Protein AF-A0A9X0R2X9-F1 (afdb_monomer)

Structure (mmCIF, N/CA/C/O backbone):
data_AF-A0A9X0R2X9-F1
#
_entry.id   AF-A0A9X0R2X9-F1
#
loop_
_atom_site.group_PDB
_atom_site.id
_atom_site.type_symbol
_atom_site.label_atom_id
_atom_site.label_alt_id
_atom_site.label_comp_id
_atom_site.label_asym_id
_atom_site.label_entity_id
_atom_site.label_seq_id
_atom_site.pdbx_PDB_ins_code
_atom_site.Cartn_x
_atom_site.Cartn_y
_atom_site.Cartn_z
_atom_site.occupancy
_atom_site.B_iso_or_equiv
_atom_site.auth_seq_id
_atom_site.auth_comp_id
_atom_site.auth_asym_id
_atom_site.auth_atom_id
_atom_site.pdbx_PDB_model_num
ATOM 1 N N . MET A 1 1 ? -10.673 5.251 6.157 1.00 66.06 1 MET A N 1
ATOM 2 C CA . MET A 1 1 ? -10.508 4.767 7.550 1.00 66.06 1 MET A CA 1
ATOM 3 C C . MET A 1 1 ? -10.208 3.274 7.630 1.00 66.06 1 MET A C 1
ATOM 5 O O . MET A 1 1 ? -9.190 2.948 8.216 1.00 66.06 1 MET A O 1
ATOM 9 N N . TRP A 1 2 ? -11.005 2.375 7.033 1.00 90.06 2 TRP A N 1
ATOM 10 C CA . TRP A 1 2 ? -10.720 0.926 7.085 1.00 90.06 2 TRP A CA 1
ATOM 11 C C . TRP A 1 2 ? -9.357 0.556 6.465 1.00 90.06 2 TRP A C 1
ATOM 13 O O . TRP A 1 2 ? -8.564 -0.127 7.098 1.00 90.06 2 TRP A O 1
ATOM 23 N N . LEU A 1 3 ? -9.026 1.113 5.294 1.00 95.00 3 LEU A N 1
ATOM 24 C CA . LEU A 1 3 ? -7.760 0.830 4.609 1.00 95.00 3 LEU A CA 1
ATOM 25 C C . LEU A 1 3 ? -6.524 1.307 5.395 1.00 95.00 3 LEU A C 1
ATOM 27 O O . LEU A 1 3 ? -5.507 0.625 5.390 1.00 95.00 3 LEU A O 1
ATOM 31 N N . LEU A 1 4 ? -6.619 2.437 6.111 1.00 95.50 4 LEU A N 1
ATOM 32 C CA . LEU A 1 4 ? -5.526 2.934 6.963 1.00 95.50 4 LEU A CA 1
ATOM 33 C C . LEU A 1 4 ? -5.194 1.928 8.069 1.00 95.50 4 LEU A C 1
ATOM 35 O O . LEU A 1 4 ? -4.032 1.578 8.231 1.00 95.50 4 LEU A O 1
ATOM 39 N N . ARG A 1 5 ? -6.220 1.390 8.749 1.00 95.81 5 ARG A N 1
ATOM 40 C CA . ARG A 1 5 ? -6.056 0.334 9.763 1.00 95.81 5 ARG A CA 1
ATOM 41 C C . ARG A 1 5 ? -5.294 -0.863 9.191 1.00 95.81 5 ARG A C 1
ATOM 43 O O . ARG A 1 5 ? -4.405 -1.376 9.858 1.00 95.81 5 ARG A O 1
ATOM 50 N N . VAL A 1 6 ? -5.653 -1.323 7.990 1.00 97.31 6 VAL A N 1
ATOM 51 C CA . VAL A 1 6 ? -5.008 -2.495 7.371 1.00 97.31 6 VAL A CA 1
ATOM 52 C C . VAL A 1 6 ? -3.546 -2.198 7.021 1.00 97.31 6 VAL A C 1
ATOM 54 O O . VAL A 1 6 ? -2.671 -3.010 7.308 1.00 97.31 6 VAL A O 1
ATOM 57 N N . ILE A 1 7 ? -3.262 -1.015 6.465 1.00 96.44 7 ILE A N 1
ATOM 58 C CA . ILE A 1 7 ? -1.895 -0.576 6.140 1.00 96.44 7 ILE A CA 1
ATOM 59 C C . ILE A 1 7 ? -1.024 -0.498 7.406 1.00 96.44 7 ILE A C 1
ATOM 61 O O . ILE A 1 7 ? 0.094 -1.013 7.416 1.00 96.44 7 ILE A O 1
ATOM 65 N N . GLU A 1 8 ? -1.551 0.086 8.483 1.00 95.69 8 GLU A N 1
ATOM 66 C CA . GLU A 1 8 ? -0.861 0.189 9.773 1.00 95.69 8 GLU A CA 1
ATOM 67 C C . GLU A 1 8 ? -0.647 -1.185 10.421 1.00 95.69 8 GLU A C 1
ATOM 69 O O . GLU A 1 8 ? 0.436 -1.467 10.933 1.00 95.69 8 GLU A O 1
ATOM 74 N N . ALA A 1 9 ? -1.647 -2.071 10.359 1.00 96.56 9 ALA A N 1
ATOM 75 C CA . ALA A 1 9 ? -1.539 -3.444 10.855 1.00 96.56 9 ALA A CA 1
ATOM 76 C C . ALA A 1 9 ? -0.484 -4.262 10.090 1.00 96.56 9 ALA A C 1
ATOM 78 O O . ALA A 1 9 ? 0.170 -5.120 10.680 1.00 96.56 9 ALA A O 1
ATOM 79 N N . ALA A 1 10 ? -0.275 -3.958 8.807 1.00 95.38 10 ALA A N 1
ATOM 80 C CA . ALA A 1 10 ? 0.795 -4.522 7.990 1.00 95.38 10 ALA A CA 1
ATOM 81 C C . ALA A 1 10 ? 2.181 -3.901 8.265 1.00 95.38 10 ALA A C 1
ATOM 83 O O . ALA A 1 10 ? 3.172 -4.336 7.680 1.00 95.38 10 ALA A O 1
ATOM 84 N N . GLY A 1 11 ? 2.273 -2.907 9.157 1.00 94.56 11 GLY A N 1
ATOM 85 C CA . GLY A 1 11 ? 3.529 -2.270 9.557 1.00 94.56 11 GLY A CA 1
ATOM 86 C C . GLY A 1 11 ? 4.006 -1.156 8.623 1.00 94.56 11 GLY A C 1
ATOM 87 O O . GLY A 1 11 ? 5.186 -0.802 8.663 1.00 94.56 11 GLY A O 1
ATOM 88 N N . TYR A 1 12 ? 3.120 -0.600 7.793 1.00 94.25 12 TYR A N 1
ATOM 89 C CA . TYR A 1 12 ? 3.438 0.499 6.879 1.00 94.25 12 TYR A CA 1
ATOM 90 C C . TYR A 1 12 ? 2.760 1.801 7.298 1.00 94.25 12 TYR A C 1
ATOM 92 O O . TYR A 1 12 ? 1.735 1.808 7.976 1.00 94.25 12 TYR A O 1
ATOM 100 N N . SER A 1 13 ? 3.322 2.916 6.835 1.00 93.06 13 SER A N 1
ATOM 101 C CA . SER A 1 13 ? 2.692 4.230 6.948 1.00 93.06 13 SER A CA 1
ATOM 102 C C . SER A 1 13 ? 1.952 4.564 5.659 1.00 93.06 13 SER A C 1
ATOM 104 O O . SER A 1 13 ? 2.506 4.427 4.565 1.00 93.06 13 SER A O 1
ATOM 106 N N . ALA A 1 14 ? 0.715 5.032 5.798 1.00 94.81 14 ALA A N 1
ATOM 107 C CA . ALA A 1 14 ? -0.035 5.630 4.705 1.00 94.81 14 ALA A CA 1
ATOM 108 C C . ALA A 1 14 ? 0.221 7.141 4.631 1.00 94.81 14 ALA A C 1
ATOM 110 O O . ALA A 1 14 ? 0.437 7.792 5.652 1.00 94.81 14 ALA A O 1
ATOM 111 N N . ASP A 1 15 ?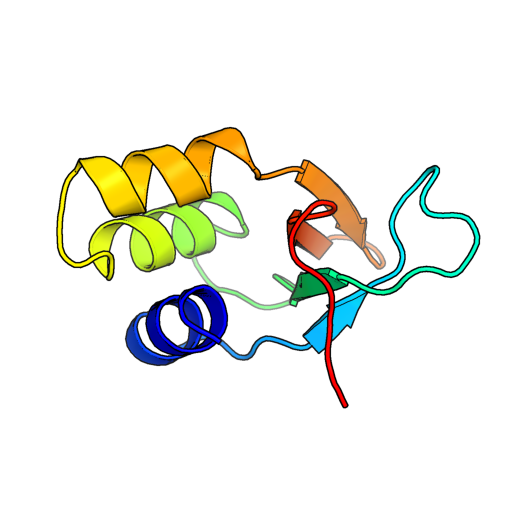 0.141 7.699 3.430 1.00 94.88 15 ASP A N 1
ATOM 112 C CA . ASP A 1 15 ? 0.210 9.139 3.185 1.00 94.88 15 ASP A CA 1
ATOM 113 C C . ASP A 1 15 ? -0.687 9.506 1.989 1.00 94.88 15 ASP A C 1
ATOM 115 O O . ASP A 1 15 ? -1.225 8.642 1.286 1.00 94.88 15 ASP A O 1
ATOM 119 N N . SER A 1 16 ? -0.895 10.799 1.783 1.00 94.88 16 SER A N 1
ATOM 120 C CA . SER A 1 16 ? -1.709 11.342 0.711 1.00 94.88 16 SER A CA 1
ATOM 121 C C . SER A 1 16 ? -0.958 11.345 -0.622 1.00 94.88 16 SER A C 1
ATOM 123 O O . SER A 1 16 ? 0.191 11.776 -0.718 1.00 94.88 16 SER A O 1
ATOM 125 N N . TYR A 1 17 ? -1.632 10.922 -1.689 1.00 95.31 17 TYR A N 1
ATOM 126 C CA . TYR A 1 17 ? -1.091 10.985 -3.046 1.00 95.31 17 TYR A CA 1
ATOM 127 C C . TYR A 1 17 ? -2.161 11.417 -4.050 1.00 95.31 17 TYR A C 1
ATOM 129 O O . TYR A 1 17 ? -3.316 11.002 -3.970 1.00 95.31 17 TYR A O 1
ATOM 137 N N . SER A 1 18 ? -1.777 12.253 -5.016 1.00 93.94 18 SER A N 1
ATOM 138 C CA . SER A 1 18 ? -2.612 12.614 -6.167 1.00 93.94 18 SER A CA 1
ATOM 139 C C . SER A 1 18 ? -1.998 11.990 -7.414 1.00 93.94 18 SER A C 1
ATOM 141 O O . SER A 1 18 ? -1.151 12.603 -8.067 1.00 93.94 18 SER A O 1
ATOM 143 N N . GLY A 1 19 ? -2.425 10.771 -7.734 1.00 88.50 19 GLY A N 1
ATOM 144 C CA . GLY A 1 19 ? -1.967 10.036 -8.907 1.00 88.50 19 GLY A CA 1
ATOM 145 C C . GLY A 1 19 ? -2.434 10.624 -10.240 1.00 88.50 19 GLY A C 1
ATOM 146 O O . GLY A 1 19 ? -3.090 11.672 -10.327 1.00 88.50 19 GLY A O 1
ATOM 147 N N . ARG A 1 20 ? -2.093 9.924 -11.326 1.00 85.38 20 ARG A N 1
ATOM 148 C CA . ARG A 1 20 ? -2.459 10.331 -12.689 1.00 85.38 20 ARG A CA 1
ATOM 149 C C . ARG A 1 20 ? -3.981 10.384 -12.860 1.00 85.38 20 ARG A C 1
ATOM 151 O O . ARG A 1 20 ? -4.693 9.461 -12.487 1.00 85.38 20 ARG A O 1
ATOM 158 N N . GLY A 1 21 ? -4.480 11.472 -13.452 1.00 86.50 21 GLY A N 1
ATOM 159 C CA . GLY A 1 21 ? -5.914 11.649 -13.724 1.00 86.50 21 GLY A CA 1
ATOM 160 C C . GLY A 1 21 ? -6.776 11.984 -12.499 1.00 86.50 21 GLY A C 1
ATOM 161 O O . GLY A 1 21 ? -8.000 11.967 -12.599 1.00 86.50 21 GLY A O 1
ATOM 162 N N . MET A 1 22 ? -6.176 12.312 -11.349 1.00 90.50 22 MET A N 1
ATOM 163 C CA . MET A 1 22 ? -6.931 12.629 -10.129 1.00 90.50 22 MET A CA 1
ATOM 164 C C . MET A 1 22 ? -7.357 14.101 -10.003 1.00 90.50 22 MET A C 1
ATOM 166 O O . MET A 1 22 ? -8.194 14.413 -9.157 1.00 90.50 22 MET A O 1
ATOM 170 N N . TYR A 1 23 ? -6.845 14.9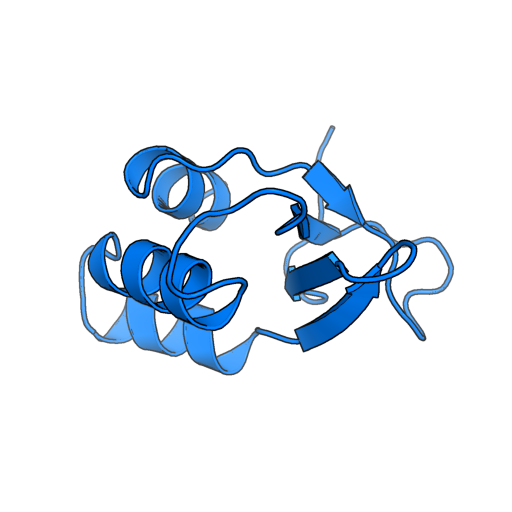95 -10.861 1.00 90.69 23 TYR A N 1
ATOM 171 C CA . TYR A 1 23 ? -7.202 16.426 -10.917 1.00 90.69 23 TYR A CA 1
ATOM 172 C C . TYR A 1 23 ? -7.109 17.153 -9.561 1.00 90.69 23 TYR A C 1
ATOM 174 O O . TYR A 1 23 ? -7.945 17.990 -9.236 1.00 90.69 23 TYR A O 1
ATOM 182 N N . GLY A 1 24 ? -6.094 16.820 -8.758 1.00 89.00 24 GLY A N 1
ATOM 183 C CA . GLY A 1 24 ? -5.859 17.421 -7.441 1.00 89.00 24 GLY A CA 1
ATOM 184 C C . GLY A 1 24 ? -6.584 16.735 -6.281 1.00 89.00 24 GLY A C 1
ATOM 185 O O . GLY A 1 24 ? -6.333 17.094 -5.132 1.00 89.00 24 GLY A O 1
ATOM 186 N N . ARG A 1 25 ? -7.434 15.731 -6.543 1.00 93.06 25 ARG A N 1
ATOM 187 C CA . ARG A 1 25 ? -7.963 14.859 -5.484 1.00 93.06 25 ARG A CA 1
ATOM 188 C C . ARG A 1 25 ? -6.834 14.025 -4.884 1.00 93.06 25 ARG A C 1
ATOM 190 O O . ARG A 1 25 ? -5.994 13.505 -5.617 1.00 93.06 25 ARG A O 1
ATOM 197 N N . LYS A 1 26 ? -6.842 13.878 -3.561 1.00 95.62 26 LYS A N 1
ATOM 198 C CA . LYS A 1 26 ? -5.876 13.061 -2.823 1.00 95.62 26 LYS A CA 1
ATOM 199 C C . LYS A 1 26 ? -6.511 11.731 -2.427 1.00 95.62 26 LYS A C 1
ATOM 201 O O . LYS A 1 26 ? -7.671 11.686 -2.025 1.00 95.62 26 LYS A O 1
ATOM 206 N N . CYS A 1 27 ? -5.738 10.661 -2.517 1.00 95.81 27 CYS A N 1
ATOM 207 C CA . CYS A 1 27 ? -6.114 9.328 -2.065 1.00 95.81 27 CYS A CA 1
ATOM 208 C C . CYS A 1 27 ? -5.090 8.759 -1.089 1.00 95.81 27 CYS A C 1
ATOM 210 O O . CYS A 1 27 ? -4.009 9.324 -0.907 1.00 95.81 27 CYS A O 1
ATOM 212 N N . ILE A 1 28 ? -5.451 7.632 -0.480 1.00 96.88 28 ILE A N 1
ATOM 213 C CA . ILE A 1 28 ? -4.547 6.838 0.347 1.00 96.88 28 ILE A CA 1
ATOM 214 C C . ILE A 1 28 ? -3.469 6.194 -0.525 1.00 96.88 28 ILE A C 1
ATOM 216 O O . ILE A 1 28 ? -3.775 5.546 -1.532 1.00 96.88 28 ILE A O 1
ATOM 220 N N . ALA A 1 29 ? -2.217 6.326 -0.092 1.00 96.25 29 ALA A N 1
ATOM 221 C CA . ALA A 1 29 ? -1.065 5.716 -0.727 1.00 96.25 29 ALA A CA 1
ATOM 222 C C . ALA A 1 29 ? -0.032 5.192 0.273 1.00 96.25 29 ALA A C 1
ATOM 224 O O . ALA A 1 29 ? 0.017 5.606 1.428 1.00 96.25 29 ALA A O 1
ATOM 225 N N . VAL A 1 30 ? 0.816 4.291 -0.215 1.00 95.62 30 VAL A N 1
ATOM 226 C CA . VAL A 1 30 ? 1.989 3.743 0.463 1.00 95.62 30 VAL A CA 1
ATOM 227 C C . VAL A 1 30 ? 3.191 3.924 -0.458 1.00 95.62 30 VAL A C 1
ATOM 229 O O . VAL A 1 30 ? 3.205 3.436 -1.592 1.00 95.62 30 VAL A O 1
ATOM 232 N N . PHE A 1 31 ? 4.207 4.624 0.037 1.00 94.31 31 PHE A N 1
ATOM 233 C CA . PHE A 1 31 ? 5.461 4.850 -0.676 1.00 94.31 31 PHE A CA 1
ATOM 234 C C . PHE A 1 31 ? 6.447 3.738 -0.341 1.00 94.31 31 PHE A C 1
ATOM 236 O O . PHE A 1 31 ? 6.735 3.494 0.828 1.00 94.31 31 PHE A O 1
ATOM 243 N N . THR A 1 32 ? 6.965 3.055 -1.362 1.00 90.88 32 THR A N 1
ATOM 244 C CA . THR A 1 32 ? 7.763 1.836 -1.162 1.00 90.88 32 THR A CA 1
ATOM 245 C C . THR A 1 32 ? 9.268 2.051 -1.263 1.00 90.88 32 THR A C 1
ATOM 247 O O . THR A 1 32 ? 10.022 1.089 -1.415 1.00 90.88 32 THR A O 1
ATOM 250 N N . ASP A 1 33 ? 9.717 3.304 -1.196 1.00 85.44 33 ASP A N 1
ATOM 251 C CA . ASP A 1 33 ? 11.136 3.648 -1.154 1.00 85.44 33 ASP A CA 1
ATOM 252 C C . ASP A 1 33 ? 11.800 3.054 0.090 1.00 85.44 33 ASP A C 1
ATOM 254 O O . ASP A 1 33 ? 11.374 3.292 1.217 1.00 85.44 33 ASP A O 1
ATOM 258 N N . GLY A 1 34 ? 12.871 2.284 -0.110 1.00 78.00 34 GLY A N 1
ATOM 259 C CA . GLY A 1 34 ? 13.635 1.695 0.992 1.00 78.00 34 GLY A CA 1
ATOM 260 C C . GLY A 1 34 ? 12.953 0.520 1.702 1.00 78.00 34 GLY A C 1
ATOM 261 O O . GLY A 1 34 ? 13.485 0.044 2.703 1.00 78.00 34 GLY A O 1
ATOM 262 N N . ILE A 1 35 ? 11.823 0.016 1.189 1.00 79.75 35 ILE A N 1
ATOM 263 C CA . ILE A 1 35 ? 11.247 -1.254 1.649 1.00 79.75 35 ILE A CA 1
ATOM 264 C C . ILE A 1 35 ? 12.167 -2.399 1.182 1.00 79.75 35 ILE A C 1
ATOM 266 O O . ILE A 1 35 ? 12.592 -2.409 0.027 1.00 79.75 35 ILE A O 1
ATOM 270 N N . GLY A 1 36 ? 12.513 -3.319 2.096 1.00 67.62 36 GLY A N 1
ATOM 271 C CA . GLY A 1 36 ? 13.468 -4.422 1.893 1.00 67.62 36 GLY A CA 1
ATOM 272 C C . GLY A 1 36 ? 13.052 -5.476 0.851 1.00 67.62 36 GLY A C 1
ATOM 273 O O . GLY A 1 36 ? 12.242 -5.209 -0.037 1.00 67.62 36 GLY A O 1
ATOM 274 N N . ASP A 1 37 ? 13.627 -6.683 0.941 1.00 60.16 37 ASP A N 1
ATOM 275 C CA . ASP A 1 37 ? 13.461 -7.750 -0.064 1.00 60.16 37 ASP A CA 1
ATOM 276 C C . ASP A 1 37 ? 11.978 -8.033 -0.376 1.00 60.16 37 ASP A C 1
ATOM 278 O O . ASP A 1 37 ? 11.244 -8.609 0.423 1.00 60.16 37 ASP A O 1
ATOM 282 N N . GLY A 1 38 ? 11.534 -7.587 -1.558 1.00 74.62 38 GLY A N 1
ATOM 283 C CA . GLY A 1 38 ? 10.151 -7.699 -2.035 1.00 74.62 38 GLY A CA 1
ATOM 284 C C . GLY A 1 38 ? 9.580 -6.414 -2.647 1.00 74.62 38 GLY A C 1
ATOM 285 O O . GLY A 1 38 ? 8.654 -6.495 -3.462 1.00 74.62 38 GLY A O 1
ATOM 286 N N . GLY A 1 39 ? 10.133 -5.241 -2.310 1.00 88.31 39 GLY A N 1
ATOM 287 C CA . GLY A 1 39 ? 9.680 -3.943 -2.830 1.00 88.31 39 GLY A CA 1
ATOM 288 C C . GLY A 1 39 ? 8.165 -3.739 -2.682 1.00 88.31 39 GLY A C 1
ATOM 289 O O . GLY A 1 39 ? 7.557 -4.188 -1.709 1.00 88.31 39 GLY A O 1
ATOM 290 N N . TYR A 1 40 ? 7.520 -3.122 -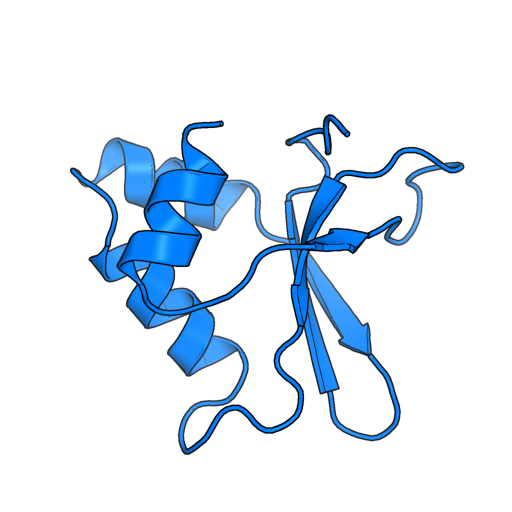3.679 1.00 91.06 40 TYR A N 1
ATOM 291 C CA . TYR A 1 40 ? 6.069 -2.894 -3.636 1.00 91.06 40 TYR A CA 1
ATOM 292 C C . TYR A 1 40 ? 5.234 -4.180 -3.611 1.00 91.06 40 TYR A C 1
ATOM 294 O O . TYR A 1 40 ? 4.123 -4.182 -3.089 1.00 91.06 40 TYR A O 1
ATOM 302 N N . ARG A 1 41 ? 5.750 -5.291 -4.153 1.00 92.62 41 ARG A N 1
ATOM 303 C CA . ARG A 1 41 ? 5.032 -6.575 -4.146 1.00 92.62 41 ARG A CA 1
ATOM 304 C C . ARG A 1 41 ? 5.000 -7.182 -2.750 1.00 92.62 41 ARG A C 1
ATOM 306 O O . ARG A 1 41 ? 3.963 -7.697 -2.354 1.00 92.62 41 ARG A O 1
ATOM 313 N N . GLY A 1 42 ? 6.112 -7.086 -2.019 1.00 93.81 42 GLY A N 1
ATOM 314 C CA . GLY A 1 42 ? 6.181 -7.477 -0.612 1.00 93.81 42 GLY A CA 1
ATOM 315 C C . GLY A 1 42 ? 5.241 -6.630 0.242 1.00 93.81 42 GLY A C 1
ATOM 316 O O . GLY A 1 42 ? 4.418 -7.183 0.962 1.00 93.81 42 GLY A O 1
ATOM 317 N N . ALA A 1 43 ? 5.276 -5.304 0.064 1.00 93.44 43 ALA A N 1
ATOM 318 C CA . ALA A 1 43 ? 4.363 -4.401 0.764 1.00 93.44 43 ALA A CA 1
ATOM 319 C C . ALA A 1 43 ? 2.890 -4.728 0.487 1.00 93.44 43 ALA A C 1
ATOM 321 O O . ALA A 1 43 ? 2.088 -4.832 1.412 1.00 93.44 43 ALA A O 1
ATOM 322 N N . LEU A 1 44 ? 2.536 -4.961 -0.780 1.00 94.81 44 LEU A N 1
ATOM 323 C CA . LEU A 1 44 ? 1.179 -5.349 -1.150 1.00 94.81 44 LEU A CA 1
ATOM 324 C C . LEU A 1 44 ? 0.761 -6.681 -0.521 1.00 94.81 44 LEU A C 1
ATOM 326 O O . LEU A 1 44 ? -0.359 -6.78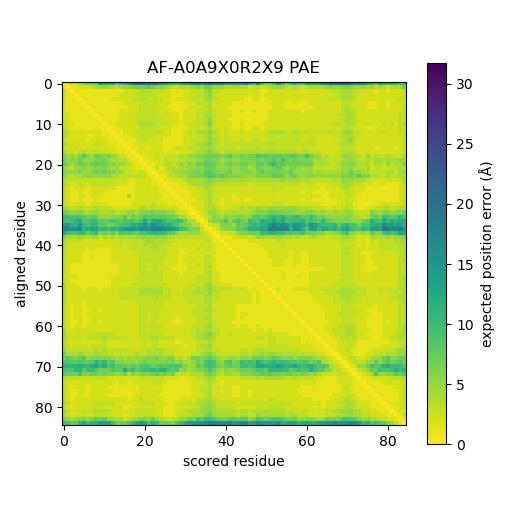4 -0.030 1.00 94.81 44 LEU A O 1
ATOM 330 N N . ALA A 1 45 ? 1.639 -7.687 -0.530 1.00 95.38 45 ALA A N 1
ATOM 331 C CA . ALA A 1 45 ? 1.352 -8.984 0.075 1.00 95.38 45 ALA A CA 1
ATOM 332 C C . ALA A 1 45 ? 1.052 -8.842 1.573 1.00 95.38 45 ALA A C 1
ATOM 334 O O . ALA A 1 45 ? 0.008 -9.303 2.021 1.00 95.38 45 ALA A O 1
ATOM 335 N N . SER A 1 46 ? 1.890 -8.118 2.316 1.00 95.75 46 SER A N 1
ATOM 336 C CA . SER A 1 46 ? 1.685 -7.884 3.748 1.00 95.75 46 SER A CA 1
ATOM 337 C C . SER A 1 46 ? 0.410 -7.085 4.052 1.00 95.75 46 SER A C 1
ATOM 339 O O . SER A 1 46 ? -0.293 -7.403 5.006 1.00 95.75 46 SER A O 1
ATOM 341 N N . ILE A 1 47 ? 0.055 -6.093 3.224 1.00 96.25 47 ILE A N 1
ATOM 342 C CA . ILE A 1 47 ? -1.220 -5.361 3.352 1.00 96.25 47 ILE A CA 1
ATOM 343 C C . ILE A 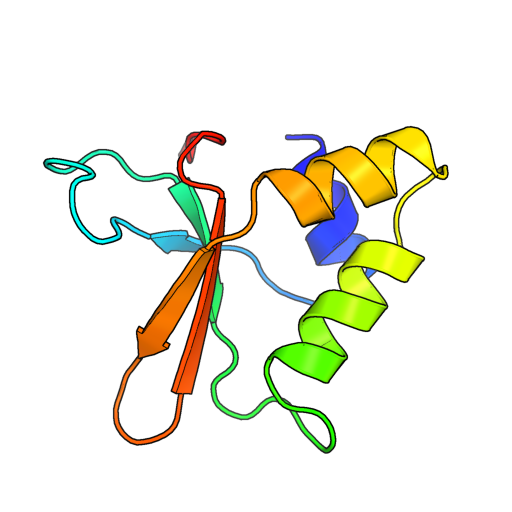1 47 ? -2.414 -6.297 3.122 1.00 96.25 47 ILE A C 1
ATOM 345 O O . ILE A 1 47 ? -3.406 -6.224 3.840 1.00 96.25 47 ILE A O 1
ATOM 349 N N . VAL A 1 48 ? -2.331 -7.192 2.138 1.00 96.88 48 VAL A N 1
ATOM 350 C CA . VAL A 1 48 ? -3.391 -8.169 1.855 1.00 96.88 48 VAL A CA 1
ATOM 351 C C . VAL A 1 48 ? -3.508 -9.215 2.966 1.00 96.88 48 VAL A C 1
ATOM 353 O O . VAL A 1 48 ? -4.621 -9.584 3.325 1.00 96.88 48 VAL A O 1
ATOM 356 N N . GLU A 1 49 ? -2.391 -9.669 3.533 1.00 96.94 49 GLU A N 1
ATOM 357 C CA . GLU A 1 49 ? -2.360 -10.599 4.671 1.00 96.94 49 GLU A CA 1
ATOM 358 C C . GLU A 1 49 ? -2.931 -9.986 5.957 1.00 96.94 49 GLU A C 1
ATOM 360 O O . GLU A 1 49 ? -3.464 -10.713 6.793 1.00 96.94 49 GLU A O 1
ATOM 365 N N . ALA A 1 50 ? -2.849 -8.662 6.111 1.00 97.31 50 ALA A N 1
ATOM 366 C CA . ALA A 1 50 ? -3.419 -7.935 7.243 1.00 97.31 50 ALA A CA 1
ATOM 367 C C . ALA A 1 50 ? -4.937 -7.697 7.132 1.00 97.31 50 ALA A C 1
ATOM 369 O O . ALA A 1 50 ? -5.543 -7.202 8.087 1.00 97.31 50 ALA A O 1
ATOM 370 N N . ALA A 1 51 ? -5.552 -8.018 5.989 1.00 97.50 51 ALA A N 1
ATOM 371 C CA . ALA A 1 51 ? -6.996 -7.932 5.818 1.00 97.50 51 ALA A CA 1
ATOM 372 C C . ALA A 1 51 ? -7.723 -8.952 6.710 1.00 97.50 51 ALA A C 1
ATOM 374 O O . ALA A 1 51 ? -7.251 -10.066 6.935 1.00 97.50 51 ALA A O 1
ATOM 375 N N . GLU A 1 52 ? -8.901 -8.580 7.201 1.00 96.81 52 GLU A N 1
ATOM 376 C CA . GLU A 1 52 ? -9.692 -9.389 8.130 1.00 96.81 52 GLU A CA 1
ATOM 377 C C . GLU A 1 52 ? -10.270 -10.644 7.462 1.00 96.81 52 GLU A C 1
ATOM 379 O O . GLU A 1 52 ? -10.360 -11.707 8.080 1.00 96.81 52 GLU A O 1
ATOM 384 N N . ASP A 1 53 ? -10.634 -10.534 6.183 1.00 97.19 53 ASP A N 1
ATOM 385 C CA . ASP A 1 53 ? -11.172 -11.631 5.392 1.00 97.19 53 ASP A CA 1
ATOM 386 C C . ASP A 1 53 ? -10.842 -11.517 3.890 1.00 97.19 53 ASP A C 1
ATOM 388 O O . ASP A 1 53 ? -10.241 -10.556 3.399 1.00 97.19 53 ASP A O 1
ATOM 392 N 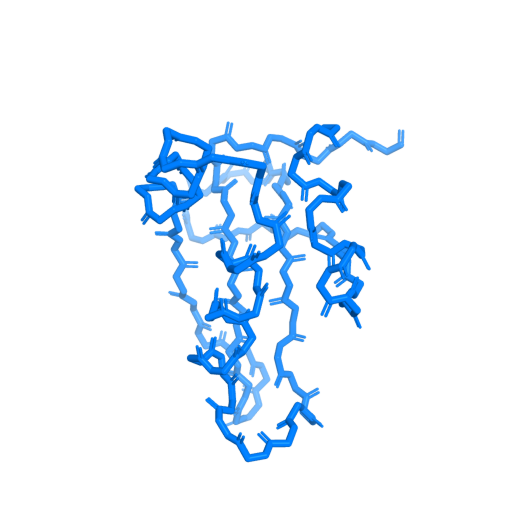N . CYS A 1 54 ? -11.260 -12.531 3.123 1.00 97.81 54 CYS A N 1
ATOM 393 C CA . CYS A 1 54 ? -11.051 -12.574 1.675 1.00 97.81 54 CYS A CA 1
ATOM 394 C C . CYS A 1 54 ? -11.791 -11.459 0.913 1.00 97.81 54 CYS A C 1
ATOM 396 O O . CYS A 1 54 ? -11.369 -11.095 -0.186 1.00 97.81 54 CYS A O 1
ATOM 398 N N . ALA A 1 55 ? -12.904 -10.942 1.438 1.00 97.44 55 ALA A N 1
ATOM 399 C CA . ALA A 1 5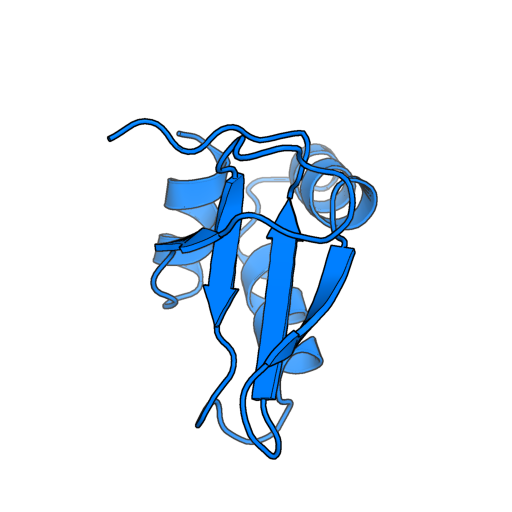5 ? -13.671 -9.892 0.780 1.00 97.44 55 ALA A CA 1
ATOM 400 C C . ALA A 1 55 ? -12.955 -8.541 0.900 1.00 97.44 55 ALA A C 1
ATOM 402 O O . ALA A 1 55 ? -12.839 -7.831 -0.106 1.00 97.44 55 ALA A O 1
ATOM 403 N N . GLU A 1 56 ? -12.416 -8.229 2.080 1.00 96.44 56 GLU A N 1
ATOM 404 C CA . GLU A 1 56 ? -11.585 -7.050 2.326 1.00 96.44 56 GLU A CA 1
ATOM 405 C C . GLU A 1 56 ? -10.280 -7.125 1.521 1.00 96.44 56 GLU A C 1
ATOM 407 O O . GLU A 1 56 ? -9.982 -6.207 0.754 1.00 96.44 56 GLU A O 1
ATOM 412 N N . ALA A 1 57 ? -9.576 -8.262 1.562 1.00 97.38 57 ALA A N 1
ATOM 413 C CA . ALA A 1 57 ? -8.390 -8.511 0.737 1.00 97.38 57 ALA A CA 1
ATOM 414 C C . ALA A 1 57 ? -8.659 -8.268 -0.760 1.00 97.38 57 ALA A C 1
ATOM 416 O O . ALA A 1 57 ? -7.890 -7.603 -1.459 1.00 97.38 57 ALA A O 1
ATOM 417 N N . ALA A 1 58 ? -9.787 -8.769 -1.268 1.00 97.75 58 ALA A N 1
ATOM 418 C CA . ALA A 1 58 ? -10.162 -8.583 -2.662 1.00 97.75 58 ALA A CA 1
ATOM 419 C C . ALA A 1 58 ? -10.556 -7.131 -2.987 1.00 97.75 58 ALA A C 1
ATOM 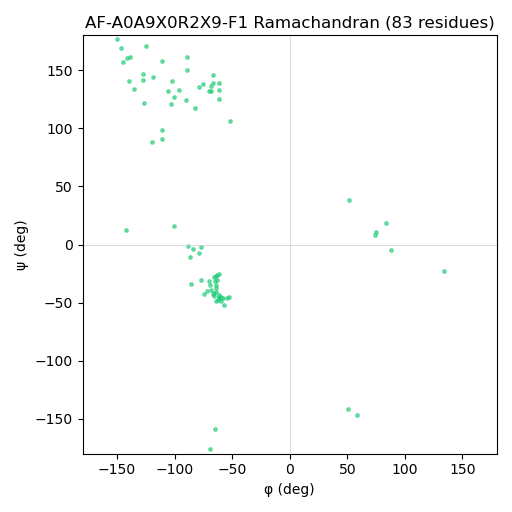421 O O . ALA A 1 58 ? -10.343 -6.685 -4.114 1.00 97.75 58 ALA A O 1
ATOM 422 N N . ALA A 1 59 ? -11.134 -6.384 -2.041 1.00 96.81 59 ALA A N 1
ATOM 423 C CA . ALA A 1 59 ? -11.406 -4.957 -2.212 1.00 96.81 59 ALA A CA 1
ATOM 424 C C . ALA A 1 59 ? -10.102 -4.150 -2.323 1.00 96.81 59 ALA A C 1
ATOM 426 O O . ALA A 1 59 ? -9.970 -3.344 -3.244 1.00 96.81 59 ALA A O 1
ATOM 427 N N . ILE A 1 60 ? -9.118 -4.439 -1.463 1.00 97.19 60 ILE A N 1
ATOM 428 C CA . ILE A 1 60 ? -7.773 -3.848 -1.517 1.00 97.19 60 ILE A CA 1
ATOM 429 C C . ILE A 1 60 ? -7.132 -4.124 -2.881 1.00 97.19 60 ILE A C 1
ATOM 431 O O . ILE A 1 60 ? -6.713 -3.195 -3.568 1.00 97.19 60 ILE A O 1
ATOM 435 N N . LEU A 1 61 ? -7.103 -5.388 -3.310 1.00 97.06 61 LEU A N 1
ATOM 436 C CA . LEU A 1 61 ? -6.475 -5.782 -4.574 1.00 97.06 61 LEU A CA 1
ATOM 437 C C . LEU A 1 61 ? -7.167 -5.208 -5.813 1.00 97.06 61 LEU A C 1
ATOM 439 O O . LEU A 1 61 ? -6.505 -4.976 -6.817 1.00 97.06 61 LEU A O 1
ATOM 443 N N . ARG A 1 62 ? -8.486 -4.995 -5.789 1.00 96.69 62 ARG A N 1
ATOM 444 C CA . ARG A 1 62 ? -9.205 -4.426 -6.941 1.00 96.69 62 ARG A CA 1
ATOM 445 C C . ARG A 1 62 ? -9.022 -2.920 -7.079 1.00 96.69 62 ARG A C 1
ATOM 447 O O . ARG A 1 62 ? -9.087 -2.421 -8.196 1.00 96.69 62 ARG A O 1
ATOM 454 N N . GLY A 1 63 ? -8.832 -2.213 -5.968 1.00 95.06 63 GLY A N 1
ATOM 455 C CA . GLY A 1 63 ? -8.713 -0.755 -5.964 1.00 95.06 63 GLY A CA 1
ATOM 456 C C . GLY A 1 63 ? -7.291 -0.234 -6.169 1.00 95.06 63 GLY A C 1
ATOM 457 O O . GLY A 1 63 ? -7.099 0.976 -6.164 1.00 95.06 63 GLY A O 1
ATOM 458 N N . ILE A 1 64 ? -6.298 -1.114 -6.299 1.00 95.12 64 ILE A N 1
ATOM 459 C CA . ILE A 1 64 ? -4.891 -0.724 -6.379 1.00 95.12 64 ILE A CA 1
ATOM 460 C C . ILE A 1 64 ? -4.515 -0.135 -7.739 1.00 95.12 64 ILE A C 1
ATOM 462 O O . ILE A 1 64 ? -4.821 -0.683 -8.798 1.00 95.12 64 ILE A O 1
ATOM 466 N N . VAL A 1 65 ? -3.724 0.929 -7.691 1.00 95.81 65 VAL A N 1
ATOM 467 C CA . VAL A 1 65 ? -2.911 1.410 -8.802 1.00 95.81 65 VAL A CA 1
ATOM 468 C C . VAL A 1 65 ? -1.472 1.569 -8.317 1.00 95.81 65 VAL A C 1
ATOM 470 O O . VAL A 1 65 ? -1.222 1.886 -7.155 1.00 95.81 65 VAL A O 1
ATOM 473 N N . THR A 1 66 ? -0.511 1.329 -9.207 1.00 94.69 66 THR A N 1
ATOM 474 C CA . THR A 1 66 ? 0.909 1.572 -8.935 1.00 94.69 66 THR A CA 1
ATOM 475 C C . THR A 1 66 ? 1.478 2.594 -9.903 1.00 94.69 66 THR A C 1
ATOM 477 O O . THR A 1 66 ? 1.116 2.597 -11.081 1.00 94.69 66 THR A O 1
ATOM 480 N N . ASP A 1 67 ? 2.396 3.428 -9.428 1.00 93.44 67 ASP A N 1
ATOM 481 C CA . ASP A 1 67 ? 3.163 4.348 -10.270 1.00 93.44 67 ASP A CA 1
ATOM 482 C C . ASP A 1 67 ? 4.629 4.402 -9.831 1.00 93.44 67 ASP A C 1
ATOM 484 O O . ASP A 1 67 ? 4.979 4.014 -8.715 1.00 93.44 67 ASP A O 1
ATOM 488 N N . GLU A 1 68 ? 5.482 4.883 -10.724 1.00 90.81 68 GLU A N 1
ATOM 489 C CA . GLU A 1 68 ? 6.871 5.201 -10.433 1.00 90.81 68 GLU A CA 1
ATOM 490 C C . GLU A 1 68 ? 6.937 6.407 -9.492 1.00 90.81 68 GLU A C 1
ATOM 492 O O . GLU A 1 68 ? 6.231 7.407 -9.656 1.00 90.81 68 GLU A O 1
ATOM 497 N N . TRP A 1 69 ? 7.811 6.314 -8.496 1.00 86.06 69 TRP A N 1
ATOM 498 C CA . TRP A 1 69 ? 8.053 7.376 -7.533 1.00 86.06 69 TRP A CA 1
ATOM 499 C C . TRP A 1 69 ? 9.557 7.551 -7.323 1.00 86.06 69 TRP A C 1
ATOM 501 O O . TRP A 1 69 ? 10.295 6.583 -7.166 1.00 86.06 69 TRP A O 1
ATOM 511 N N . GLY A 1 70 ? 10.046 8.790 -7.333 1.00 80.62 70 GLY A N 1
ATOM 512 C CA . GLY A 1 70 ? 11.481 9.047 -7.202 1.00 80.62 70 GLY A CA 1
ATOM 513 C C . GLY A 1 70 ? 12.316 8.365 -8.299 1.00 80.62 70 GLY A C 1
ATOM 514 O O . GLY A 1 70 ? 11.893 8.266 -9.446 1.00 80.62 70 GLY A O 1
ATOM 515 N N . LYS A 1 71 ? 13.544 7.940 -7.965 1.00 74.88 71 LYS A N 1
ATOM 516 C CA . LYS A 1 71 ? 14.462 7.312 -8.939 1.00 74.88 71 LYS A CA 1
ATOM 517 C C . LYS A 1 71 ? 14.252 5.807 -9.110 1.00 74.88 71 LYS A C 1
ATOM 519 O O . LYS A 1 71 ? 14.484 5.315 -10.202 1.00 74.88 71 LYS A O 1
ATOM 524 N N . ASN A 1 72 ? 13.872 5.101 -8.044 1.00 75.75 72 ASN A N 1
ATOM 525 C CA . ASN A 1 72 ? 13.725 3.637 -8.018 1.00 75.75 72 ASN A CA 1
ATOM 526 C C . ASN A 1 72 ? 12.522 3.188 -7.163 1.00 75.75 72 ASN A C 1
ATOM 528 O O . ASN A 1 72 ? 12.425 2.018 -6.796 1.00 75.75 72 ASN A O 1
ATOM 532 N N . GLY A 1 73 ? 11.653 4.121 -6.786 1.00 84.69 73 GLY A N 1
ATOM 533 C CA . GLY A 1 73 ? 10.514 3.873 -5.923 1.00 84.69 73 GLY A CA 1
ATOM 534 C C . GLY A 1 73 ? 9.278 3.471 -6.691 1.00 84.69 73 GLY A C 1
ATOM 535 O O . GLY A 1 73 ? 9.125 3.719 -7.889 1.00 84.69 73 GLY A O 1
ATOM 536 N N . THR A 1 74 ? 8.347 2.873 -5.969 1.00 93.25 74 THR A N 1
ATOM 537 C CA . THR A 1 74 ? 6.989 2.656 -6.443 1.00 93.25 74 THR A CA 1
ATOM 538 C C . THR A 1 74 ? 6.048 3.214 -5.389 1.00 93.25 74 THR A C 1
ATOM 540 O O . THR A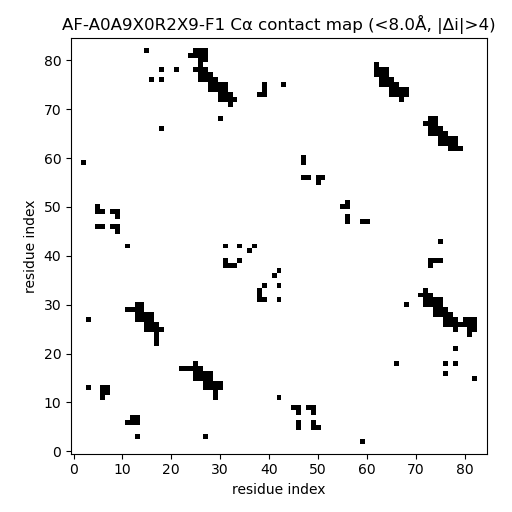 1 74 ? 6.303 3.117 -4.190 1.00 93.25 74 THR A O 1
ATOM 543 N N . VAL A 1 75 ? 4.966 3.835 -5.830 1.00 95.19 75 VAL A N 1
ATOM 544 C CA . VAL A 1 75 ? 3.849 4.185 -4.959 1.00 95.19 75 VAL A CA 1
ATOM 545 C C . VAL A 1 75 ? 2.708 3.227 -5.249 1.00 95.19 75 VAL A C 1
ATOM 547 O O . VAL A 1 75 ? 2.377 2.978 -6.408 1.00 95.19 75 VAL A O 1
ATOM 550 N N . ILE A 1 76 ? 2.127 2.676 -4.191 1.00 96.12 76 ILE A N 1
ATOM 551 C CA . ILE A 1 76 ? 0.882 1.918 -4.234 1.00 96.12 76 ILE A CA 1
ATOM 552 C C . ILE A 1 76 ? -0.218 2.859 -3.762 1.00 96.12 76 ILE A C 1
ATOM 554 O O . ILE A 1 76 ? -0.079 3.438 -2.691 1.00 96.12 76 ILE A O 1
ATOM 558 N N . TYR A 1 77 ? -1.295 3.035 -4.519 1.00 96.94 77 TYR A N 1
ATOM 559 C CA . TYR A 1 77 ? -2.365 3.952 -4.134 1.00 96.94 77 TYR A CA 1
ATOM 560 C C . TYR A 1 77 ? -3.746 3.458 -4.550 1.00 96.94 77 TYR A C 1
ATOM 562 O O . TYR A 1 77 ? -3.884 2.656 -5.472 1.00 96.94 77 TYR A O 1
ATOM 570 N N . TRP A 1 78 ? -4.770 3.955 -3.856 1.00 96.75 78 TRP A N 1
ATOM 571 C CA . TRP A 1 78 ? -6.167 3.574 -4.057 1.00 96.75 78 TRP A CA 1
ATOM 572 C C . TRP A 1 78 ? -6.993 4.799 -4.456 1.00 96.75 78 TRP A C 1
ATOM 574 O O . TRP A 1 78 ? -7.545 5.457 -3.578 1.00 96.75 78 TRP A O 1
ATOM 584 N N . PRO A 1 79 ? -7.101 5.135 -5.755 1.00 95.62 79 PRO A N 1
ATOM 585 C CA . PRO A 1 79 ? -7.671 6.407 -6.214 1.00 95.62 79 PRO A CA 1
ATOM 586 C C . PRO A 1 79 ? -9.137 6.620 -5.812 1.00 95.62 79 PRO A C 1
ATOM 588 O O . PRO A 1 79 ? -9.568 7.765 -5.686 1.00 95.62 79 PRO A O 1
ATOM 591 N N . ASP A 1 80 ? -9.881 5.536 -5.585 1.00 94.06 80 ASP A N 1
ATOM 592 C CA . ASP A 1 80 ? -11.278 5.572 -5.136 1.00 94.06 80 ASP A CA 1
ATOM 593 C C . ASP A 1 80 ? -11.421 5.715 -3.611 1.00 94.06 80 ASP A C 1
ATOM 595 O O . ASP A 1 80 ? -12.534 5.825 -3.094 1.00 94.06 80 ASP A O 1
ATOM 599 N N . VAL A 1 81 ? -10.307 5.716 -2.873 1.00 94.69 81 VAL A N 1
ATOM 600 C CA . VAL A 1 81 ? -10.279 5.878 -1.419 1.00 94.69 81 VAL A CA 1
ATOM 601 C C . VAL A 1 81 ? -9.660 7.227 -1.078 1.00 94.69 81 VAL A C 1
ATOM 603 O O . VAL A 1 81 ? -8.440 7.394 -1.054 1.00 94.69 81 VAL A O 1
ATOM 606 N N . GLU A 1 82 ? -10.531 8.197 -0.818 1.00 93.75 82 GLU A N 1
ATOM 607 C CA . GLU A 1 82 ? -10.155 9.579 -0.530 1.00 93.75 82 GLU A CA 1
ATOM 608 C C . GLU A 1 82 ? -9.294 9.698 0.738 1.00 93.75 82 GLU A C 1
ATOM 610 O O . GLU A 1 82 ? -9.540 9.037 1.754 1.00 93.75 82 GLU A O 1
ATOM 615 N N . TRP A 1 83 ? -8.274 10.555 0.664 1.00 94.19 83 TRP A N 1
ATOM 616 C CA . TRP A 1 83 ? -7.483 10.959 1.821 1.00 94.19 83 TRP A CA 1
ATOM 617 C C . TRP A 1 83 ? -8.214 12.071 2.571 1.00 94.19 83 TRP A C 1
ATOM 619 O O . TRP A 1 83 ? -8.414 13.156 2.026 1.00 94.19 83 TRP A O 1
ATOM 629 N N . LEU A 1 84 ? -8.588 11.802 3.820 1.00 86.00 84 LEU A N 1
ATOM 630 C CA . LEU A 1 84 ? -9.203 12.776 4.718 1.00 86.00 84 LEU A CA 1
ATOM 631 C C . LEU A 1 84 ? -8.129 13.238 5.711 1.00 86.00 84 LEU A C 1
ATOM 633 O O . LEU A 1 84 ? -7.539 12.391 6.381 1.00 86.00 84 LEU A O 1
ATOM 637 N N . GLU A 1 85 ? -7.844 14.545 5.730 1.00 69.56 85 GLU A N 1
ATOM 638 C CA . GLU A 1 85 ? -6.864 15.183 6.633 1.00 69.56 85 GLU A CA 1
ATOM 639 C C . GLU A 1 85 ? -7.271 15.115 8.113 1.00 69.56 85 GLU A C 1
ATOM 641 O O . GLU A 1 85 ? -8.490 15.168 8.409 1.00 69.56 85 GLU A O 1
#

Sequence (85 aa):
MWLLRVIEAAGYSADSYSGRGMYGRKCIAVFTDGIGDGGYRGALASIVEAAEDCAEAAAILRGIVTDEWGKNGTVIYWPDVEWLE

Radius of gyration: 12.04 Å; Cα contacts (8 Å, |Δi|>4): 131; chains: 1; bounding box: 28×30×25 Å

pLDDT: mean 91.6, std 7.88, range [60.16, 97.81]

Secondary structure (DSSP, 8-state):
-HHHHHHHHTT---EEE--TT-TT--EEEEE-TT--TTHHHHHHHHHHHTSSSHHHHHHHHHS-EEEEETTTEEEEEEEEEEPP-

Organism: NCBI:txid2013562

Foldseek 3Di:
DVLQQLLVLLVFHWDWDQDPPLVPFTFIKGKQPPPPDQTVNSSLVSSLVSDPDPVRSVVLVVQWDWDDDDPHIIMITRSVHGDDD

Solvent-accessible surface area (backbone atoms only — not comparable to full-atom values): 4884 Å² total; per-residue (Å²): 110,73,65,55,55,24,35,46,70,42,74,45,70,73,46,77,40,62,60,90,91,42,88,83,46,41,7,40,22,36,75,29,64,89,50,63,97,52,39,59,61,40,53,51,50,40,31,44,70,42,33,92,44,73,67,54,26,48,51,54,66,69,46,58,47,75,46,85,32,90,94,88,26,38,32,42,31,25,78,90,41,71,50,79,134

Mean predicted aligned error: 3.39 Å

Nearest PDB structures (foldseek):
  6grf-assembly3_C  TM=2.461E-01  e=2.112E+00  Arabidopsis thaliana